Protein AF-A0A179BNK3-F1 (afdb_monomer_lite)

Organism: Acidithiobacillus ferrooxidans (NCBI:txid920)

pLDDT: mean 81.53, std 9.12, range [53.69, 92.62]

Sequence (89 aa):
MNTIVAIALLLAITLAGSGFFVGFISRSTKVDVRWQFAVVAFVFPALVMAVAFFIAQPQHAAWTAIAAACILPFTSGITGILFGNVSWK

Foldseek 3Di:
DVVLLVLLVVLLVVLLQVLLVLLLCCVVPVDNCNVVSLVCQQVVQLVVSVVVCCVVPVDPVCPVVSVVSSVNSNVSNNVSNVNNVDDDD

Structure (mmCIF, N/CA/C/O backbone):
data_AF-A0A179BNK3-F1
#
_entry.id   AF-A0A179BNK3-F1
#
loop_
_atom_site.group_PDB
_atom_site.id
_atom_site.type_symbol
_atom_site.label_atom_id
_atom_site.label_alt_id
_atom_site.label_comp_id
_atom_site.label_asym_id
_atom_site.label_entity_id
_atom_site.label_seq_id
_atom_site.pdbx_PDB_ins_code
_atom_site.Cartn_x
_atom_site.Cartn_y
_atom_site.Cartn_z
_atom_site.occupancy
_atom_site.B_iso_or_equiv
_atom_site.auth_seq_id
_atom_site.auth_comp_id
_atom_site.auth_asym_id
_atom_site.auth_atom_id
_atom_site.pdbx_PDB_model_num
ATOM 1 N N . MET A 1 1 ? 8.981 -4.233 -18.024 1.00 61.38 1 MET A N 1
ATOM 2 C CA . MET A 1 1 ? 7.549 -3.924 -17.791 1.00 61.38 1 MET A CA 1
ATOM 3 C C . MET A 1 1 ? 6.868 -4.932 -16.869 1.00 61.38 1 MET A C 1
ATOM 5 O O . MET A 1 1 ? 6.312 -4.496 -15.873 1.00 61.38 1 MET A O 1
ATOM 9 N N . ASN A 1 2 ? 6.962 -6.246 -17.111 1.00 74.44 2 ASN A N 1
ATOM 10 C CA . ASN A 1 2 ? 6.248 -7.256 -16.304 1.00 74.44 2 ASN A CA 1
ATOM 11 C C . ASN A 1 2 ? 6.568 -7.214 -14.797 1.00 74.44 2 ASN A C 1
ATOM 13 O O . ASN A 1 2 ? 5.663 -7.339 -13.980 1.00 74.44 2 ASN A O 1
ATOM 17 N N . THR A 1 3 ? 7.822 -6.957 -14.417 1.00 80.06 3 THR A N 1
ATOM 18 C CA . THR A 1 3 ? 8.235 -6.877 -13.004 1.00 80.06 3 THR A CA 1
ATOM 19 C C . THR A 1 3 ? 7.581 -5.711 -12.256 1.00 80.06 3 THR A C 1
ATOM 21 O O . THR A 1 3 ? 7.138 -5.876 -11.128 1.00 80.06 3 THR A O 1
ATOM 24 N N . ILE A 1 4 ? 7.463 -4.544 -12.895 1.00 81.75 4 ILE A N 1
ATOM 25 C CA . ILE A 1 4 ? 6.850 -3.340 -12.306 1.00 81.75 4 ILE A CA 1
ATOM 26 C C . ILE A 1 4 ? 5.351 -3.562 -12.076 1.00 81.75 4 ILE A C 1
ATOM 28 O O . ILE A 1 4 ? 4.823 -3.218 -11.022 1.00 81.75 4 ILE A O 1
ATOM 32 N N . VAL A 1 5 ? 4.677 -4.187 -13.045 1.00 83.75 5 VAL A N 1
ATOM 33 C CA . VAL A 1 5 ? 3.255 -4.542 -12.935 1.00 83.75 5 VAL A CA 1
ATOM 34 C C . VAL A 1 5 ? 3.034 -5.556 -11.810 1.00 83.75 5 VAL A C 1
ATOM 36 O O . VAL A 1 5 ? 2.118 -5.387 -11.010 1.00 83.75 5 VAL A O 1
ATOM 39 N N . ALA A 1 6 ? 3.898 -6.569 -11.697 1.00 86.25 6 ALA A N 1
ATOM 40 C CA . ALA A 1 6 ? 3.827 -7.546 -10.612 1.00 86.25 6 ALA A CA 1
ATOM 41 C C . ALA A 1 6 ? 4.007 -6.893 -9.229 1.00 86.25 6 ALA A C 1
ATOM 43 O O . ALA A 1 6 ? 3.252 -7.200 -8.308 1.00 86.25 6 ALA A O 1
ATOM 44 N N . ILE A 1 7 ? 4.949 -5.951 -9.092 1.00 87.12 7 ILE A N 1
ATOM 45 C CA . ILE A 1 7 ? 5.154 -5.191 -7.848 1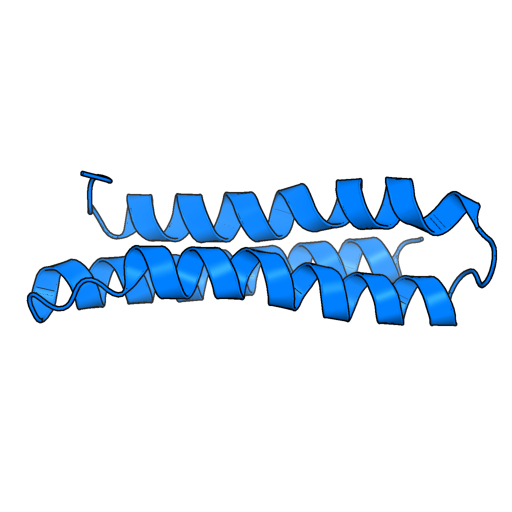.00 87.12 7 ILE A CA 1
ATOM 46 C C . ILE A 1 7 ? 3.907 -4.366 -7.506 1.00 87.12 7 ILE A C 1
ATOM 48 O O . ILE A 1 7 ? 3.439 -4.416 -6.370 1.00 87.12 7 ILE A O 1
ATOM 52 N N . ALA A 1 8 ? 3.327 -3.661 -8.481 1.00 87.12 8 ALA A N 1
ATOM 53 C CA . ALA A 1 8 ? 2.111 -2.878 -8.264 1.00 87.12 8 ALA A CA 1
ATOM 54 C C . ALA A 1 8 ? 0.924 -3.754 -7.814 1.00 87.12 8 ALA A C 1
ATOM 56 O O . ALA A 1 8 ? 0.193 -3.377 -6.898 1.00 87.12 8 ALA A O 1
ATOM 57 N N . LEU A 1 9 ? 0.759 -4.946 -8.400 1.00 89.12 9 LEU A N 1
ATOM 58 C CA . LEU A 1 9 ? -0.282 -5.902 -8.002 1.00 89.12 9 LEU A CA 1
ATOM 59 C C . LEU A 1 9 ? -0.066 -6.446 -6.584 1.00 89.12 9 LEU A C 1
ATOM 61 O O . LEU A 1 9 ? -1.010 -6.499 -5.797 1.00 89.12 9 LEU A O 1
ATOM 65 N N . LEU A 1 10 ? 1.170 -6.811 -6.233 1.00 90.81 10 LEU A N 1
ATOM 66 C CA . LEU A 1 10 ? 1.507 -7.284 -4.887 1.00 90.81 10 LEU A CA 1
ATOM 67 C C . LEU A 1 10 ? 1.258 -6.206 -3.828 1.00 90.81 10 LEU A C 1
ATOM 69 O O . LEU A 1 10 ? 0.677 -6.492 -2.777 1.00 90.81 10 LEU A O 1
ATOM 73 N N . LEU A 1 11 ? 1.645 -4.961 -4.117 1.00 91.12 11 LEU A N 1
ATOM 74 C CA . LEU A 1 11 ? 1.360 -3.820 -3.249 1.00 91.12 11 LEU A CA 1
ATOM 75 C C . LEU A 1 11 ? -0.146 -3.610 -3.081 1.00 91.12 11 LEU A C 1
ATOM 77 O O . LEU A 1 11 ? -0.593 -3.370 -1.962 1.00 91.12 11 LEU A O 1
ATOM 81 N N . ALA A 1 12 ? -0.929 -3.750 -4.154 1.00 89.50 12 ALA A N 1
ATOM 82 C CA . ALA A 1 12 ? -2.378 -3.601 -4.088 1.00 89.50 12 ALA A CA 1
ATOM 83 C C . ALA A 1 12 ? -3.047 -4.667 -3.207 1.00 89.50 12 ALA A C 1
ATOM 85 O O . ALA A 1 12 ? -3.845 -4.341 -2.333 1.00 89.50 12 ALA A O 1
ATOM 86 N N . ILE A 1 13 ? -2.674 -5.940 -3.351 1.00 92.62 13 ILE A N 1
ATOM 87 C CA . ILE A 1 13 ? -3.213 -7.011 -2.494 1.00 92.62 13 ILE A CA 1
ATOM 88 C C . ILE A 1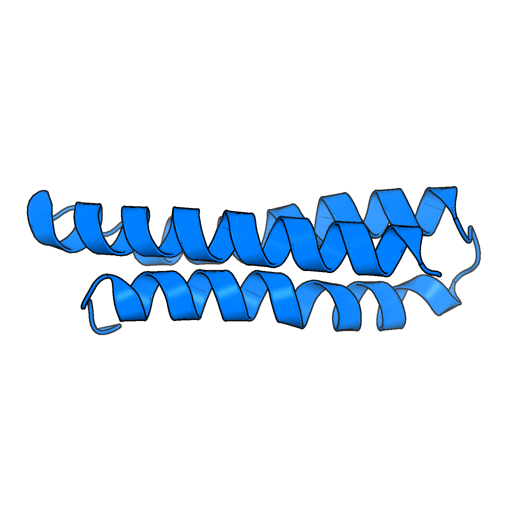 13 ? -2.827 -6.775 -1.025 1.00 92.62 13 ILE A C 1
ATOM 90 O O . ILE A 1 13 ? -3.665 -6.885 -0.127 1.00 92.62 13 ILE A O 1
ATOM 94 N N . THR A 1 14 ? -1.571 -6.397 -0.778 1.00 92.31 14 THR A N 1
ATOM 95 C CA . THR A 1 14 ? -1.053 -6.158 0.578 1.00 92.31 14 THR A CA 1
ATOM 96 C C . THR A 1 14 ? -1.751 -4.973 1.248 1.00 92.31 14 THR A C 1
ATOM 98 O O . THR A 1 14 ? -2.131 -5.051 2.421 1.00 92.31 14 THR A O 1
ATOM 101 N N . LEU A 1 15 ? -1.964 -3.880 0.510 1.00 92.25 15 LEU A N 1
ATOM 102 C CA . LEU A 1 15 ? -2.657 -2.700 1.018 1.00 92.25 15 LEU A CA 1
ATOM 103 C C . LEU A 1 15 ? -4.151 -2.933 1.191 1.00 92.25 15 LEU A C 1
ATOM 105 O O . LEU A 1 15 ? -4.696 -2.451 2.178 1.00 92.25 15 LEU A O 1
ATOM 109 N N . ALA A 1 16 ? -4.801 -3.700 0.316 1.00 89.38 16 ALA A N 1
ATOM 110 C CA . ALA A 1 16 ? -6.190 -4.101 0.514 1.00 89.38 16 ALA A CA 1
ATOM 111 C C . ALA A 1 16 ? -6.364 -4.893 1.823 1.00 89.38 16 ALA A C 1
ATOM 113 O O . ALA A 1 16 ? -7.243 -4.570 2.625 1.00 89.38 16 ALA A O 1
ATOM 114 N N . GLY A 1 17 ? -5.486 -5.870 2.084 1.00 91.31 17 GLY A N 1
ATOM 115 C CA . GLY A 1 17 ? -5.497 -6.641 3.333 1.00 91.31 17 GLY A CA 1
ATOM 116 C C . GLY A 1 17 ? -5.213 -5.780 4.568 1.00 91.31 17 GLY A C 1
ATOM 117 O O . GLY A 1 17 ? -5.936 -5.845 5.563 1.00 91.31 17 GLY A O 1
ATOM 118 N N . SER A 1 18 ? -4.204 -4.912 4.482 1.00 91.31 18 SER A N 1
ATOM 119 C CA . SER A 1 18 ? -3.866 -3.974 5.561 1.00 91.31 18 SER A CA 1
ATOM 120 C C . SER A 1 18 ? -4.999 -2.976 5.821 1.00 91.31 18 SER A C 1
ATOM 122 O O . SER A 1 18 ? -5.344 -2.718 6.971 1.00 91.31 18 SER A O 1
ATOM 124 N N . GLY A 1 19 ? -5.631 -2.462 4.765 1.00 88.62 19 GLY A N 1
ATOM 125 C CA . GLY A 1 19 ? -6.768 -1.549 4.841 1.00 88.62 19 GLY A CA 1
ATOM 126 C C . GLY A 1 19 ? -7.978 -2.194 5.509 1.00 88.62 19 GLY A C 1
ATOM 127 O O . GLY A 1 19 ? -8.587 -1.581 6.385 1.00 88.62 19 GLY A O 1
ATOM 128 N N . PHE A 1 20 ? -8.280 -3.454 5.178 1.00 89.38 20 PHE A N 1
ATOM 129 C CA . PHE A 1 20 ? -9.320 -4.228 5.862 1.00 89.38 20 PHE A CA 1
ATOM 130 C C . PHE A 1 20 ? -9.049 -4.336 7.366 1.00 89.38 20 PHE A C 1
ATOM 132 O O . PHE A 1 20 ? -9.936 -4.068 8.181 1.00 89.38 20 PHE A O 1
ATOM 139 N N . PHE A 1 21 ? -7.810 -4.658 7.744 1.00 89.38 21 PHE A N 1
ATOM 140 C CA . PHE A 1 21 ? -7.415 -4.761 9.147 1.00 89.38 21 PHE A CA 1
ATOM 141 C C . PHE A 1 21 ? -7.515 -3.416 9.885 1.00 89.38 21 PHE A C 1
ATOM 143 O O . PHE A 1 21 ? -8.007 -3.357 11.010 1.00 89.38 21 PHE A O 1
ATOM 150 N N . VAL A 1 22 ? -7.130 -2.318 9.234 1.00 89.19 22 VAL A N 1
ATOM 151 C CA . VAL A 1 22 ? -7.276 -0.951 9.761 1.00 89.19 22 VAL A CA 1
ATOM 152 C C . VAL A 1 22 ? -8.746 -0.592 9.980 1.00 89.19 22 VAL A C 1
ATOM 154 O O . VAL A 1 22 ? -9.091 -0.050 11.033 1.00 89.19 22 VAL A O 1
ATOM 157 N N . GLY A 1 23 ? -9.627 -0.931 9.034 1.00 85.88 23 GLY A N 1
ATOM 158 C CA . GLY A 1 23 ? -11.073 -0.769 9.201 1.00 85.88 23 GLY A CA 1
ATOM 159 C C . GLY A 1 23 ? -11.604 -1.578 10.390 1.00 85.88 23 GLY A C 1
ATOM 160 O O . GLY A 1 23 ? -12.315 -1.044 11.244 1.00 85.88 23 GLY A O 1
ATOM 161 N N . PHE A 1 24 ? -11.175 -2.835 10.522 1.00 87.00 24 PHE A N 1
ATOM 162 C CA . PHE A 1 24 ? -11.536 -3.687 11.655 1.00 87.00 24 PHE A CA 1
ATOM 163 C C . PHE A 1 24 ? -11.071 -3.120 13.010 1.00 87.00 24 PHE A C 1
ATOM 165 O O . PHE A 1 24 ? -11.855 -3.094 13.966 1.00 87.00 24 PHE A O 1
ATOM 172 N N . ILE A 1 25 ? -9.830 -2.626 13.101 1.00 87.19 25 ILE A N 1
ATOM 173 C CA . ILE A 1 25 ? -9.307 -1.972 14.311 1.00 87.19 25 ILE A CA 1
ATOM 174 C C . ILE A 1 25 ? -10.135 -0.735 14.637 1.00 87.19 25 ILE A C 1
ATOM 176 O O . ILE A 1 25 ? -10.606 -0.610 15.764 1.00 87.19 25 ILE A O 1
ATOM 180 N N . SER A 1 26 ? -10.357 0.147 13.661 1.00 85.75 26 SER A N 1
ATOM 181 C CA . SER A 1 26 ? -11.083 1.400 13.882 1.00 85.75 26 SER A CA 1
ATOM 182 C C . SER A 1 26 ? -12.498 1.162 14.423 1.00 85.75 26 SER A C 1
ATOM 184 O O . SER A 1 26 ? -12.954 1.877 15.318 1.00 85.75 26 SER A O 1
ATOM 186 N N . ARG A 1 27 ? -13.159 0.091 13.965 1.00 84.44 27 ARG A N 1
ATOM 187 C CA . ARG A 1 27 ? -14.442 -0.366 14.512 1.00 84.44 27 ARG A CA 1
ATOM 188 C C . ARG A 1 27 ? -14.331 -0.891 15.948 1.00 84.44 27 ARG A C 1
ATOM 190 O O . ARG A 1 27 ? -15.235 -0.658 16.748 1.00 84.44 27 ARG A O 1
ATOM 197 N N . SER A 1 28 ? -13.269 -1.626 16.262 1.00 86.75 28 SER A N 1
ATOM 198 C CA . SER A 1 28 ? -13.150 -2.386 17.513 1.00 86.75 28 SER A CA 1
ATOM 199 C C . SER A 1 28 ? -12.577 -1.571 18.677 1.00 86.75 28 SER A C 1
ATOM 201 O O . SER A 1 28 ? -12.968 -1.792 19.820 1.00 86.75 28 SER A O 1
ATOM 203 N N . THR A 1 29 ? -11.666 -0.624 18.421 1.00 82.94 29 THR A N 1
ATOM 204 C CA . THR A 1 29 ? -10.875 0.046 19.474 1.00 82.94 29 THR A CA 1
ATOM 205 C C . THR A 1 29 ? -11.220 1.519 19.698 1.00 82.94 29 THR A C 1
ATOM 207 O O . THR A 1 29 ? -10.613 2.151 20.558 1.00 82.94 29 THR A O 1
ATOM 210 N N . LYS A 1 30 ? -12.190 2.089 18.965 1.00 78.56 30 LYS A N 1
ATOM 211 C CA . LYS A 1 30 ? -12.509 3.539 18.937 1.00 78.56 30 LYS A CA 1
ATOM 212 C C . LYS A 1 30 ? -11.344 4.452 18.515 1.00 78.56 30 LYS A C 1
ATOM 214 O O . LYS A 1 30 ? -11.502 5.670 18.529 1.00 78.56 30 LYS A O 1
ATOM 219 N N . VAL A 1 31 ? -10.192 3.896 18.135 1.00 83.44 31 VAL A N 1
ATOM 220 C CA . VAL A 1 31 ? -9.047 4.662 17.634 1.00 83.44 31 VAL A CA 1
ATOM 221 C C . VAL A 1 31 ? -9.242 4.915 16.143 1.00 83.44 31 VAL A C 1
ATOM 223 O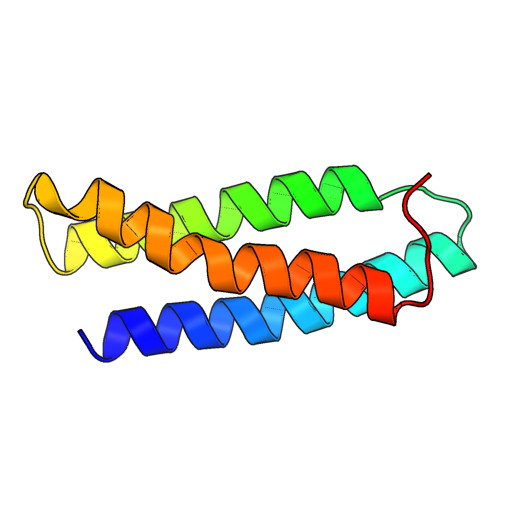 O . VAL A 1 31 ? -9.407 3.980 15.358 1.00 83.44 31 VAL A O 1
ATOM 226 N N . ASP A 1 32 ? -9.209 6.181 15.733 1.00 82.00 32 ASP A N 1
ATOM 227 C CA . ASP A 1 32 ? -9.251 6.540 14.319 1.00 82.00 32 ASP A CA 1
ATOM 228 C C . ASP A 1 32 ? -7.845 6.560 13.711 1.00 82.00 32 ASP A C 1
ATOM 230 O O . ASP A 1 32 ? -7.123 7.551 13.782 1.00 82.00 32 ASP A O 1
ATOM 234 N N . VAL A 1 33 ? -7.464 5.435 13.107 1.00 84.69 33 VAL A N 1
ATOM 235 C CA . VAL A 1 33 ? -6.193 5.264 12.386 1.00 84.69 33 VAL A CA 1
ATOM 236 C C . VAL A 1 33 ? -6.348 5.339 10.862 1.00 84.69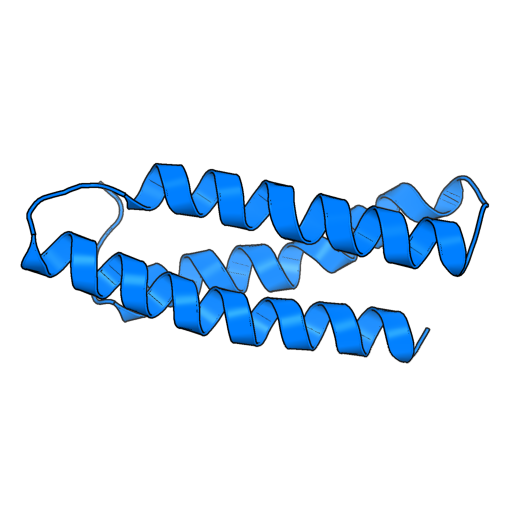 33 VAL A C 1
ATOM 238 O O . VAL A 1 33 ? -5.389 5.116 10.122 1.00 84.69 33 VAL A O 1
ATOM 241 N N . ARG A 1 34 ? -7.548 5.659 10.356 1.00 84.75 34 ARG A N 1
ATOM 242 C CA . ARG A 1 34 ? -7.869 5.589 8.917 1.00 84.75 34 ARG A CA 1
ATOM 243 C C . ARG A 1 34 ? -7.059 6.591 8.108 1.00 84.75 34 ARG A C 1
ATOM 245 O O . ARG A 1 34 ? -6.508 6.241 7.068 1.00 84.75 34 ARG A O 1
ATOM 252 N N . TRP A 1 35 ? -6.949 7.819 8.613 1.00 85.25 35 TRP A N 1
ATOM 253 C CA . TRP A 1 35 ? -6.213 8.882 7.931 1.00 85.25 35 TRP A CA 1
ATOM 254 C C . TRP A 1 35 ? -4.703 8.653 7.954 1.00 85.25 35 TRP A C 1
ATOM 256 O O . TRP A 1 35 ? -4.027 8.818 6.943 1.00 85.25 35 TRP A O 1
ATOM 266 N N . GLN A 1 36 ? -4.185 8.175 9.085 1.00 88.06 36 GLN A N 1
ATOM 267 C CA . GLN A 1 36 ? -2.779 7.796 9.224 1.00 88.06 36 GLN A CA 1
ATOM 268 C C . GLN A 1 36 ? -2.430 6.672 8.243 1.00 88.06 36 GLN A C 1
ATOM 270 O O . GLN A 1 36 ? -1.434 6.763 7.528 1.00 88.06 36 GLN A O 1
ATOM 275 N N . PHE A 1 37 ? -3.291 5.655 8.140 1.00 88.75 37 PHE A N 1
ATOM 276 C CA . PHE A 1 37 ? -3.114 4.596 7.157 1.00 88.75 37 PHE A CA 1
ATOM 277 C C . PHE A 1 37 ? -3.222 5.111 5.721 1.00 88.75 37 PHE A C 1
ATOM 279 O O . PHE A 1 37 ? -2.397 4.729 4.905 1.00 88.75 37 PHE A O 1
ATOM 286 N N . ALA A 1 38 ? -4.176 5.988 5.394 1.00 85.44 38 ALA A N 1
ATOM 287 C CA . ALA A 1 38 ? -4.315 6.532 4.043 1.00 85.44 38 ALA A CA 1
ATOM 288 C C . ALA A 1 38 ? -3.056 7.289 3.586 1.00 85.44 38 ALA A C 1
ATOM 290 O O . ALA A 1 38 ? -2.604 7.103 2.456 1.00 85.44 38 ALA A O 1
ATOM 291 N N . VAL A 1 39 ? -2.440 8.076 4.476 1.00 86.75 39 VAL A N 1
ATOM 292 C CA . VAL A 1 39 ? -1.161 8.749 4.197 1.00 86.75 39 VAL A CA 1
ATOM 293 C C . VAL A 1 39 ? -0.051 7.724 3.949 1.00 86.75 39 VAL A C 1
ATOM 295 O O . VAL A 1 39 ? 0.663 7.818 2.950 1.00 86.75 39 VAL A O 1
ATOM 298 N N . VAL A 1 40 ? 0.069 6.700 4.799 1.00 86.81 40 VAL A N 1
ATOM 299 C CA . VAL A 1 40 ? 1.077 5.637 4.631 1.00 86.81 40 VAL A CA 1
ATOM 300 C C . VAL A 1 40 ? 0.838 4.833 3.346 1.00 86.81 40 VAL A C 1
ATOM 302 O O . VAL A 1 40 ? 1.781 4.562 2.606 1.00 86.81 40 VAL A O 1
ATOM 305 N N . ALA A 1 41 ? -0.418 4.514 3.035 1.00 85.31 41 ALA A N 1
ATOM 306 C CA . ALA A 1 41 ? -0.841 3.790 1.841 1.00 85.31 41 ALA A CA 1
ATOM 307 C C . ALA A 1 41 ? -0.609 4.579 0.545 1.00 85.31 41 ALA A C 1
ATOM 309 O O . ALA A 1 41 ? -0.571 3.979 -0.525 1.00 85.31 41 ALA A O 1
ATOM 310 N N . PHE A 1 42 ? -0.442 5.901 0.620 1.00 84.31 42 PHE A N 1
ATOM 311 C CA . PHE A 1 42 ? -0.032 6.732 -0.511 1.00 84.31 42 PHE A CA 1
ATOM 312 C C . PHE A 1 42 ? 1.496 6.823 -0.629 1.00 84.31 42 PHE A C 1
ATOM 314 O O . PHE A 1 42 ? 2.060 6.587 -1.698 1.00 84.31 42 PHE A O 1
ATOM 321 N N . VAL A 1 43 ? 2.178 7.125 0.480 1.00 86.31 43 VAL A N 1
ATOM 322 C CA . VAL A 1 43 ? 3.629 7.375 0.501 1.00 86.31 43 VAL A CA 1
ATOM 323 C C . VAL A 1 43 ? 4.434 6.100 0.241 1.00 86.31 43 VAL A C 1
ATOM 325 O O . VAL A 1 43 ? 5.416 6.130 -0.502 1.00 86.31 43 VAL A O 1
ATOM 328 N N . PHE A 1 44 ? 4.027 4.970 0.823 1.00 86.81 44 PHE A N 1
ATOM 329 C CA . PHE A 1 44 ? 4.784 3.724 0.727 1.00 86.81 44 PHE A CA 1
ATOM 330 C C . PHE A 1 44 ? 4.844 3.165 -0.708 1.00 86.81 44 PHE A C 1
ATOM 332 O O . PHE A 1 44 ? 5.955 2.938 -1.195 1.00 86.81 44 PHE A O 1
ATOM 339 N N . PRO A 1 45 ? 3.726 3.012 -1.451 1.00 86.88 45 PRO A N 1
ATOM 340 C CA . PRO A 1 45 ? 3.785 2.597 -2.852 1.00 86.88 45 PRO A CA 1
ATOM 341 C C . PRO A 1 45 ? 4.557 3.576 -3.726 1.00 86.88 45 PRO A C 1
ATOM 343 O O . PRO A 1 45 ? 5.319 3.133 -4.578 1.00 86.88 45 PRO A O 1
ATOM 346 N N . ALA A 1 46 ? 4.418 4.885 -3.494 1.00 84.88 46 ALA A N 1
ATOM 347 C CA . ALA A 1 46 ? 5.159 5.895 -4.244 1.00 84.88 46 ALA A CA 1
ATOM 348 C C . ALA A 1 46 ? 6.676 5.696 -4.127 1.00 84.88 46 ALA A C 1
ATOM 350 O O . ALA A 1 46 ? 7.375 5.714 -5.140 1.00 84.88 46 ALA A O 1
ATOM 351 N N . LEU A 1 47 ? 7.174 5.422 -2.918 1.00 84.00 47 LEU A N 1
ATOM 352 C CA . LEU A 1 47 ? 8.584 5.110 -2.675 1.00 84.00 47 LEU A CA 1
ATOM 353 C C . LEU A 1 47 ? 9.026 3.816 -3.367 1.00 84.00 47 LEU A C 1
ATOM 355 O O . LEU A 1 47 ? 10.034 3.813 -4.075 1.00 84.00 47 LEU A O 1
ATOM 359 N N . VAL A 1 48 ? 8.273 2.725 -3.199 1.00 86.12 48 VAL A N 1
ATOM 360 C CA . VAL A 1 48 ? 8.629 1.420 -3.785 1.00 86.12 48 VAL A CA 1
ATOM 361 C C . VAL A 1 48 ? 8.624 1.482 -5.314 1.00 86.12 48 VAL A C 1
ATOM 363 O O . VAL A 1 48 ? 9.551 0.987 -5.960 1.00 86.12 48 VAL A O 1
ATOM 366 N N . MET A 1 49 ? 7.618 2.131 -5.903 1.00 83.88 49 MET A N 1
ATOM 367 C CA . MET A 1 49 ? 7.523 2.299 -7.349 1.00 83.88 49 MET A CA 1
ATOM 368 C C . MET A 1 49 ? 8.615 3.230 -7.872 1.00 83.88 49 MET A C 1
ATOM 370 O O . MET A 1 49 ? 9.231 2.901 -8.880 1.00 83.88 49 MET A O 1
ATOM 374 N N . ALA A 1 50 ? 8.928 4.332 -7.183 1.00 82.06 50 ALA A N 1
ATOM 375 C CA . ALA A 1 50 ? 10.037 5.200 -7.572 1.00 82.06 50 ALA A CA 1
ATOM 376 C C . ALA A 1 50 ? 11.355 4.416 -7.656 1.00 82.06 50 ALA A C 1
ATOM 378 O O . ALA A 1 50 ? 12.028 4.471 -8.683 1.00 82.06 50 ALA A O 1
ATOM 379 N N . VAL A 1 51 ? 11.682 3.610 -6.639 1.00 83.56 51 VAL A N 1
ATOM 380 C CA . VAL A 1 51 ? 12.887 2.761 -6.647 1.00 83.56 51 VAL A CA 1
ATOM 381 C C . VAL A 1 51 ? 12.852 1.746 -7.795 1.00 83.56 51 VAL A C 1
ATOM 383 O O . VAL A 1 51 ? 13.825 1.629 -8.540 1.00 83.56 51 VAL A O 1
ATOM 386 N N . ALA A 1 52 ? 11.730 1.047 -7.989 1.00 82.25 52 ALA A N 1
ATOM 387 C CA . ALA A 1 52 ? 11.589 0.064 -9.064 1.00 82.25 52 ALA A CA 1
ATOM 388 C C . ALA A 1 52 ? 11.768 0.688 -10.461 1.00 82.25 52 ALA A C 1
ATOM 390 O O . ALA A 1 52 ? 12.397 0.087 -11.334 1.00 82.25 52 ALA A O 1
ATOM 391 N N . PHE A 1 53 ? 11.253 1.902 -10.667 1.00 79.81 53 PHE A N 1
ATOM 392 C CA . PHE A 1 53 ? 11.407 2.641 -11.917 1.00 79.81 53 PHE A CA 1
ATOM 393 C C . PHE A 1 53 ? 12.819 3.206 -12.098 1.00 79.81 53 PHE A C 1
ATOM 395 O O . PHE A 1 53 ? 13.342 3.098 -13.200 1.00 79.81 53 PHE A O 1
ATOM 402 N N . PHE A 1 54 ? 13.475 3.718 -11.051 1.00 76.50 54 PHE A N 1
ATOM 403 C CA . PHE A 1 54 ? 14.875 4.163 -11.135 1.00 76.50 54 PHE A CA 1
ATOM 404 C C . PHE A 1 54 ? 15.824 3.029 -11.540 1.00 76.50 54 PHE A C 1
ATOM 406 O O . PHE A 1 54 ? 16.729 3.247 -12.343 1.00 76.50 54 PHE A O 1
ATOM 413 N N . ILE A 1 55 ? 15.597 1.816 -11.025 1.00 77.81 55 ILE A N 1
ATOM 414 C CA . ILE A 1 55 ? 16.394 0.632 -11.377 1.00 77.81 55 ILE A CA 1
ATOM 415 C C . ILE A 1 55 ? 16.095 0.173 -12.812 1.00 77.81 55 ILE A C 1
ATOM 417 O O . ILE A 1 55 ? 17.004 -0.222 -13.538 1.00 77.81 55 ILE A O 1
ATOM 421 N N . ALA A 1 56 ? 14.827 0.204 -13.230 1.00 75.50 56 ALA A N 1
ATOM 422 C CA . ALA A 1 56 ? 14.416 -0.321 -14.530 1.00 75.50 56 ALA A CA 1
ATOM 423 C C . ALA A 1 56 ? 14.631 0.659 -15.696 1.00 75.50 56 ALA A C 1
ATOM 425 O O . ALA A 1 56 ? 14.891 0.218 -16.816 1.00 75.50 56 ALA A O 1
ATOM 426 N N . GLN A 1 57 ? 14.459 1.964 -15.466 1.00 69.69 57 GLN A N 1
ATOM 427 C CA . GLN A 1 57 ? 14.481 3.020 -16.480 1.00 69.69 57 GLN A CA 1
ATOM 428 C C . GLN A 1 57 ? 14.924 4.364 -15.864 1.00 69.69 57 GLN A C 1
ATOM 430 O O . GLN A 1 57 ? 14.085 5.125 -15.385 1.00 69.69 57 GLN A O 1
ATOM 435 N N . PRO A 1 58 ? 16.217 4.729 -15.934 1.00 63.00 58 PRO A N 1
ATOM 436 C CA . PRO A 1 58 ? 16.737 5.972 -15.347 1.00 63.00 58 PRO A CA 1
ATOM 437 C C . PRO A 1 58 ? 16.316 7.266 -16.084 1.00 63.00 58 PRO A C 1
ATOM 439 O O . PRO A 1 58 ? 16.893 8.324 -15.849 1.00 63.00 58 PRO A O 1
ATOM 442 N N . GLN A 1 59 ? 15.335 7.218 -16.992 1.00 60.91 59 GLN A N 1
ATOM 443 C CA . GLN A 1 59 ? 14.943 8.354 -17.833 1.00 60.91 59 GLN A CA 1
ATOM 444 C C . GLN A 1 59 ? 13.723 9.107 -17.272 1.00 60.91 59 GLN A C 1
ATOM 446 O O . GLN A 1 59 ? 12.759 8.508 -16.799 1.00 60.91 59 GLN A O 1
ATOM 451 N N . HIS A 1 60 ? 13.738 10.440 -17.394 1.00 53.69 60 HIS A N 1
ATOM 452 C CA . HIS A 1 60 ? 12.769 11.393 -16.823 1.00 53.69 60 HIS A CA 1
ATOM 453 C C . HIS A 1 60 ? 11.278 11.148 -17.154 1.00 53.69 60 HIS A C 1
ATOM 455 O O . HIS A 1 60 ? 10.417 11.680 -16.457 1.00 53.69 60 HIS A O 1
ATOM 461 N N . ALA A 1 61 ? 10.945 10.329 -18.158 1.00 54.22 61 ALA A N 1
ATOM 462 C CA . ALA A 1 61 ? 9.565 9.942 -18.476 1.00 54.22 61 ALA A CA 1
ATOM 463 C C . ALA A 1 61 ? 8.935 8.967 -17.452 1.00 54.22 61 ALA A C 1
ATOM 465 O O . ALA A 1 61 ? 7.748 8.660 -17.541 1.00 54.22 61 ALA A O 1
ATOM 466 N N . ALA A 1 62 ? 9.701 8.494 -16.464 1.00 62.38 62 ALA A N 1
ATOM 467 C CA . ALA A 1 62 ? 9.224 7.559 -15.449 1.00 62.38 62 ALA A CA 1
ATOM 468 C C . ALA A 1 62 ? 8.215 8.168 -14.455 1.00 62.38 62 ALA A C 1
ATOM 470 O O . ALA A 1 62 ? 7.420 7.429 -13.884 1.00 62.38 62 ALA A O 1
ATOM 471 N N . TRP A 1 63 ? 8.190 9.489 -14.244 1.00 65.69 63 TRP A N 1
ATOM 472 C CA . TRP A 1 63 ? 7.374 10.099 -13.180 1.00 65.69 63 TRP A CA 1
ATOM 473 C C . TRP A 1 63 ? 5.8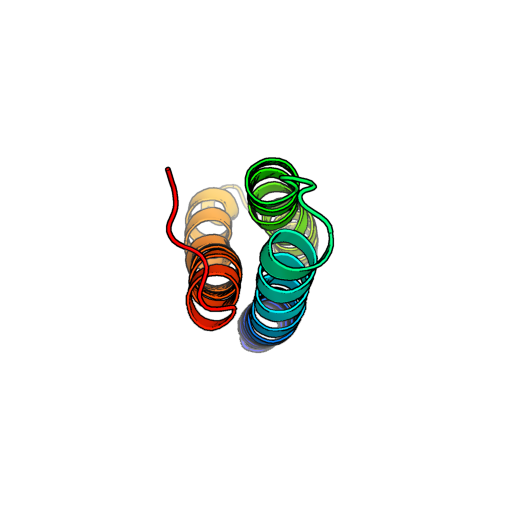60 9.956 -13.387 1.00 65.69 63 TRP A C 1
ATOM 475 O O . TRP A 1 63 ? 5.135 9.666 -12.435 1.00 65.69 63 TRP A O 1
ATOM 485 N N . THR A 1 64 ? 5.371 10.087 -14.623 1.00 69.94 64 THR A N 1
ATOM 486 C CA . THR A 1 64 ? 3.951 9.861 -14.949 1.00 69.94 64 THR A CA 1
ATOM 487 C C . THR A 1 64 ? 3.574 8.384 -14.835 1.00 69.94 64 THR A C 1
ATOM 489 O O . THR A 1 64 ? 2.487 8.059 -14.358 1.00 69.94 64 THR A O 1
ATOM 492 N N . ALA A 1 65 ? 4.486 7.479 -15.198 1.00 70.94 65 ALA A N 1
ATOM 493 C CA . ALA A 1 65 ? 4.295 6.038 -15.064 1.00 70.94 65 ALA A CA 1
ATOM 494 C C . ALA A 1 65 ? 4.313 5.579 -13.594 1.00 70.94 65 ALA A C 1
ATOM 496 O O . ALA A 1 65 ? 3.506 4.733 -13.207 1.00 70.94 65 ALA A O 1
ATOM 497 N N . ILE A 1 66 ? 5.170 6.179 -12.760 1.00 72.56 66 ILE A N 1
ATOM 498 C CA . ILE A 1 66 ? 5.187 5.981 -11.306 1.00 72.56 66 ILE A CA 1
ATOM 499 C C . ILE A 1 66 ? 3.849 6.428 -10.716 1.00 72.56 66 ILE A C 1
ATOM 501 O O . ILE A 1 66 ? 3.217 5.651 -10.000 1.00 72.56 66 ILE A O 1
ATOM 505 N N . ALA A 1 67 ? 3.385 7.636 -11.054 1.00 73.25 67 ALA A N 1
ATOM 506 C CA . ALA A 1 67 ? 2.107 8.151 -10.569 1.00 73.25 67 ALA A CA 1
ATOM 507 C C . ALA A 1 67 ? 0.945 7.218 -10.946 1.00 73.25 67 ALA A C 1
ATOM 509 O O . ALA A 1 67 ? 0.166 6.831 -10.077 1.00 73.25 67 ALA A O 1
ATOM 510 N N . ALA A 1 68 ? 0.878 6.778 -12.208 1.00 76.38 68 ALA A N 1
ATOM 511 C CA . ALA A 1 68 ? -0.149 5.849 -12.674 1.00 76.38 68 ALA A CA 1
ATOM 512 C C . ALA A 1 68 ? -0.102 4.496 -11.939 1.00 76.38 68 ALA A C 1
ATOM 514 O O . ALA A 1 68 ? -1.141 3.963 -11.549 1.00 76.38 68 ALA A O 1
ATOM 515 N N . ALA A 1 69 ? 1.094 3.957 -11.693 1.00 79.31 69 ALA A N 1
ATOM 516 C CA . ALA A 1 69 ? 1.260 2.678 -11.010 1.00 79.31 69 ALA A CA 1
ATOM 517 C C . ALA A 1 69 ? 0.935 2.730 -9.505 1.00 79.31 69 ALA A C 1
ATOM 519 O O . ALA A 1 69 ? 0.649 1.690 -8.915 1.00 79.31 69 ALA A O 1
ATOM 520 N N . CYS A 1 70 ? 0.934 3.917 -8.887 1.00 83.38 70 CYS A N 1
ATOM 521 C CA . CYS A 1 70 ? 0.586 4.101 -7.472 1.00 83.38 70 CYS A CA 1
ATOM 522 C C . CYS A 1 70 ? -0.923 4.216 -7.218 1.00 83.38 70 CYS A C 1
ATOM 524 O O . CYS A 1 70 ? -1.371 3.958 -6.099 1.00 83.38 70 CYS A O 1
ATOM 526 N N . ILE A 1 71 ? -1.717 4.556 -8.241 1.00 86.12 71 ILE A N 1
ATOM 527 C CA . ILE A 1 71 ? -3.176 4.704 -8.113 1.00 86.12 71 ILE A CA 1
ATOM 528 C C . ILE A 1 71 ? -3.819 3.387 -7.677 1.00 86.12 71 ILE A C 1
ATOM 530 O O . ILE A 1 71 ? -4.660 3.376 -6.778 1.00 86.12 71 ILE A O 1
ATOM 534 N N . LEU A 1 72 ? -3.415 2.270 -8.286 1.00 87.06 72 LEU A N 1
ATOM 535 C CA . LEU A 1 72 ? -3.994 0.959 -7.995 1.00 87.06 72 LEU A CA 1
ATOM 536 C C . LEU A 1 72 ? -3.737 0.516 -6.536 1.00 87.06 72 LEU A C 1
ATOM 538 O O . LEU A 1 72 ? -4.710 0.240 -5.832 1.00 87.06 72 LEU A O 1
ATOM 542 N N . PRO A 1 73 ? -2.490 0.505 -6.021 1.00 87.25 73 PRO A N 1
ATOM 543 C CA . PRO A 1 73 ? -2.236 0.199 -4.616 1.00 87.25 73 PRO A CA 1
ATOM 544 C C . PRO A 1 73 ? -2.966 1.130 -3.645 1.00 87.25 73 PRO A C 1
ATOM 546 O O . PRO A 1 73 ? -3.586 0.658 -2.692 1.00 87.25 73 PRO A O 1
ATOM 549 N N . PHE A 1 74 ? -2.965 2.438 -3.908 1.00 87.69 74 PHE A N 1
ATOM 550 C CA . PHE A 1 74 ? -3.627 3.408 -3.039 1.00 87.69 74 PHE A CA 1
ATOM 551 C C . PHE A 1 74 ? -5.140 3.169 -2.964 1.00 87.69 74 PHE A C 1
ATOM 553 O O . PHE A 1 74 ? -5.692 2.978 -1.878 1.00 87.69 74 PHE A O 1
ATOM 560 N N . THR A 1 75 ? -5.811 3.104 -4.117 1.00 88.69 75 THR A N 1
ATOM 561 C CA . THR A 1 75 ? -7.261 2.862 -4.179 1.00 88.69 75 THR A CA 1
ATOM 562 C C . THR A 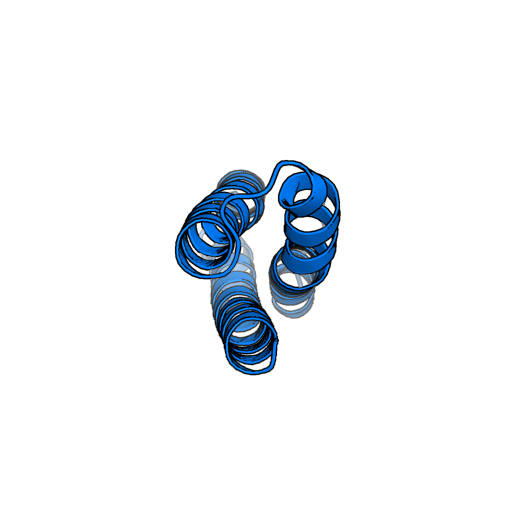1 75 ? -7.639 1.516 -3.567 1.00 88.69 75 THR A C 1
ATOM 564 O O . THR A 1 75 ? -8.651 1.439 -2.871 1.00 88.69 75 THR A O 1
ATOM 567 N N . SER A 1 76 ? -6.808 0.480 -3.722 1.00 88.88 76 SER A N 1
ATOM 568 C CA . SER A 1 76 ? -7.031 -0.818 -3.074 1.00 88.88 76 SER A CA 1
ATOM 569 C C . SER A 1 76 ? -6.974 -0.735 -1.541 1.00 88.88 76 SER A C 1
ATOM 571 O O . SER A 1 76 ? -7.826 -1.319 -0.874 1.00 88.88 76 SER A O 1
ATOM 573 N N . GLY A 1 77 ? -6.051 0.051 -0.973 1.00 85.38 77 GLY A N 1
ATOM 574 C CA . GLY A 1 77 ? -5.948 0.261 0.472 1.00 85.38 77 GLY A CA 1
ATOM 575 C C . GLY A 1 77 ? -7.149 1.010 1.042 1.00 85.38 77 GLY A C 1
ATOM 576 O O . GLY A 1 77 ? -7.719 0.587 2.048 1.00 85.38 77 GLY A O 1
ATOM 577 N N . ILE A 1 78 ? -7.591 2.074 0.364 1.00 88.06 78 ILE A N 1
ATOM 578 C CA . ILE A 1 78 ? -8.806 2.813 0.744 1.00 88.06 78 ILE A CA 1
ATOM 579 C C . ILE A 1 78 ? -10.043 1.913 0.646 1.00 88.06 78 ILE A C 1
ATOM 581 O O . ILE A 1 78 ? -10.863 1.883 1.564 1.00 88.06 78 ILE A O 1
ATOM 585 N N . THR A 1 79 ? -10.152 1.128 -0.427 1.00 86.94 79 THR A N 1
ATOM 586 C CA . THR A 1 79 ? -11.254 0.173 -0.608 1.00 86.94 79 THR A CA 1
ATOM 587 C C . THR A 1 79 ? -11.234 -0.908 0.476 1.00 86.94 79 THR A C 1
ATOM 589 O O . THR A 1 79 ? -12.283 -1.256 1.013 1.00 86.94 79 THR A O 1
ATOM 592 N N . GLY A 1 80 ? -10.051 -1.383 0.877 1.00 84.44 80 GLY A N 1
ATOM 593 C CA . GLY A 1 80 ? -9.883 -2.298 2.007 1.00 84.44 80 GLY A CA 1
ATOM 594 C C . GLY A 1 80 ? -10.481 -1.748 3.304 1.00 84.44 80 GLY A C 1
ATOM 595 O O . GLY A 1 80 ? -11.218 -2.459 3.984 1.00 84.44 80 GLY A O 1
ATOM 596 N N . ILE A 1 81 ? -10.254 -0.465 3.615 1.00 84.69 81 ILE A N 1
ATOM 597 C CA . ILE A 1 81 ? -10.853 0.192 4.794 1.00 84.69 81 ILE A CA 1
ATOM 598 C C . ILE A 1 81 ? -12.384 0.162 4.728 1.00 84.69 81 ILE A C 1
ATOM 600 O O . ILE A 1 81 ? -13.035 -0.132 5.731 1.00 84.69 81 ILE A O 1
ATOM 604 N N . LEU A 1 82 ? -12.959 0.430 3.550 1.00 84.00 82 LEU A N 1
ATOM 605 C CA . LEU A 1 82 ? -14.410 0.389 3.344 1.00 84.00 82 LEU A CA 1
ATOM 606 C C . LEU A 1 82 ? -14.969 -1.028 3.539 1.00 84.00 82 LEU A C 1
ATOM 608 O O . LEU A 1 82 ? -16.006 -1.186 4.183 1.00 84.00 82 LEU A O 1
ATOM 612 N N . PHE A 1 83 ? -14.260 -2.063 3.075 1.00 85.62 83 PHE A N 1
ATOM 613 C CA . PHE A 1 83 ? -14.613 -3.465 3.344 1.00 85.62 83 PHE A CA 1
ATOM 614 C C . PHE A 1 83 ? -14.520 -3.844 4.828 1.00 85.62 83 PHE A C 1
ATOM 616 O O . PHE A 1 83 ? -15.224 -4.748 5.274 1.00 85.62 83 PHE A O 1
ATOM 623 N N . GLY A 1 84 ? -13.731 -3.113 5.619 1.00 74.50 84 GLY A N 1
ATOM 624 C CA . GLY A 1 84 ? -13.752 -3.177 7.084 1.00 74.50 84 GLY A CA 1
ATOM 625 C C . GLY A 1 84 ? -15.048 -2.647 7.723 1.00 74.50 84 GLY A C 1
ATOM 626 O O . GLY A 1 84 ? -15.170 -2.653 8.948 1.00 74.50 84 GLY A O 1
ATOM 627 N N . ASN A 1 85 ? -16.024 -2.225 6.908 1.00 74.00 85 ASN A N 1
ATOM 628 C CA . ASN A 1 85 ? -17.346 -1.733 7.293 1.00 74.00 85 ASN A CA 1
ATOM 629 C C . ASN A 1 85 ? -17.292 -0.438 8.122 1.00 74.00 85 ASN A C 1
ATOM 631 O O . ASN A 1 85 ? -18.015 -0.269 9.107 1.00 74.00 85 ASN A O 1
ATOM 635 N N . VAL A 1 86 ? -16.397 0.473 7.727 1.00 68.50 86 VAL A N 1
ATOM 636 C CA . VAL A 1 86 ? -16.230 1.789 8.352 1.00 68.50 86 VAL A CA 1
ATOM 637 C C . VAL A 1 86 ? -16.433 2.888 7.310 1.00 68.50 86 VAL A C 1
ATOM 639 O O . VAL A 1 86 ? -15.715 2.955 6.315 1.00 68.50 86 VAL A O 1
ATOM 642 N N . SER A 1 87 ? -17.400 3.780 7.546 1.00 66.69 87 SER A N 1
ATOM 643 C CA . SER A 1 87 ? -17.635 4.958 6.702 1.00 66.69 87 SER A CA 1
ATOM 644 C C . SER A 1 87 ? -16.649 6.073 7.045 1.00 66.69 87 SER A C 1
ATOM 646 O O . SER A 1 87 ? -16.480 6.395 8.224 1.00 66.69 87 SER A O 1
ATOM 648 N N . TRP A 1 88 ? -16.059 6.713 6.041 1.00 64.25 88 TRP A N 1
ATOM 649 C CA . TRP A 1 88 ? -15.313 7.958 6.224 1.00 64.25 88 TRP A CA 1
ATOM 650 C C . TRP A 1 88 ? -16.277 9.050 6.710 1.00 64.25 88 TRP A C 1
ATOM 652 O O . TRP A 1 88 ? -17.344 9.227 6.126 1.00 64.25 88 TRP A O 1
ATOM 662 N N . LYS A 1 89 ? -15.948 9.692 7.832 1.00 59.03 89 LYS A N 1
ATOM 663 C CA . LYS A 1 89 ? -16.703 10.801 8.425 1.00 59.03 89 LYS A CA 1
ATOM 664 C C . LYS A 1 89 ? -15.787 12.002 8.516 1.00 59.03 89 LYS A C 1
ATOM 666 O O . LYS A 1 89 ? -14.592 11.749 8.788 1.00 59.03 89 LYS A O 1
#

Secondary structure (DSSP, 8-state):
-HHHHHHHHHHHHHHHHHHHHHHHHHHHHS---HHHHHHHHHHHHHHHHHHHHHHH--STTHHHHHHHHHHHHHHHHHHHHHHTT----

Radius of gyration: 14.28 Å; chains: 1; bounding box: 34×19×38 Å